Protein AF-A0A448W586-F1 (afdb_monomer_lite)

Radius of gyration: 17.22 Å; chains: 1; bounding box: 39×41×50 Å

pLDDT: mean 78.61, std 14.37, range [35.28, 94.38]

Structure (mmCIF, N/CA/C/O backbone):
data_AF-A0A448W586-F1
#
_entry.id   AF-A0A448W586-F1
#
loop_
_atom_site.group_PDB
_atom_site.id
_atom_site.type_symbol
_atom_site.label_atom_id
_atom_site.label_alt_id
_atom_site.label_comp_id
_atom_site.label_asym_id
_atom_site.label_entity_id
_atom_site.label_seq_id
_atom_site.pdbx_PDB_ins_code
_atom_site.Cartn_x
_atom_site.Cartn_y
_atom_site.Cartn_z
_atom_site.occupancy
_atom_site.B_iso_or_equiv
_atom_site.auth_seq_id
_atom_site.auth_comp_id
_atom_site.auth_asym_id
_atom_site.auth_atom_id
_atom_site.pdbx_PDB_model_num
ATOM 1 N N . MET A 1 1 ? -4.063 4.317 6.734 1.00 67.06 1 MET A N 1
ATOM 2 C CA . MET A 1 1 ? -2.785 3.754 6.244 1.00 67.06 1 MET A CA 1
ATOM 3 C C . MET A 1 1 ? -2.457 4.396 4.911 1.00 67.06 1 MET A C 1
ATOM 5 O O . MET A 1 1 ? -3.354 4.522 4.086 1.00 67.06 1 MET A O 1
ATOM 9 N N . ASN A 1 2 ? -1.197 4.784 4.727 1.00 61.00 2 ASN A N 1
ATOM 10 C CA . ASN A 1 2 ? -0.660 5.312 3.474 1.00 61.00 2 ASN A CA 1
ATOM 11 C C . ASN A 1 2 ? 0.420 4.348 2.976 1.00 61.00 2 ASN A C 1
ATOM 13 O O . ASN A 1 2 ? 1.230 3.876 3.775 1.00 61.00 2 ASN A O 1
ATOM 17 N N . VAL A 1 3 ? 0.439 4.063 1.679 1.00 57.84 3 VAL A N 1
ATOM 18 C CA . VAL A 1 3 ? 1.499 3.289 1.023 1.00 57.84 3 VAL A CA 1
ATOM 19 C C . VAL A 1 3 ? 2.286 4.213 0.103 1.00 57.84 3 VAL A C 1
ATOM 21 O O . VAL A 1 3 ? 1.708 4.912 -0.737 1.00 57.84 3 VAL A O 1
ATOM 24 N N . TYR A 1 4 ? 3.600 4.203 0.286 1.00 62.06 4 TYR A N 1
ATOM 25 C CA . TYR A 1 4 ? 4.563 5.029 -0.425 1.00 62.06 4 TYR A CA 1
ATOM 26 C C . TYR A 1 4 ? 5.484 4.172 -1.299 1.00 62.06 4 TYR A 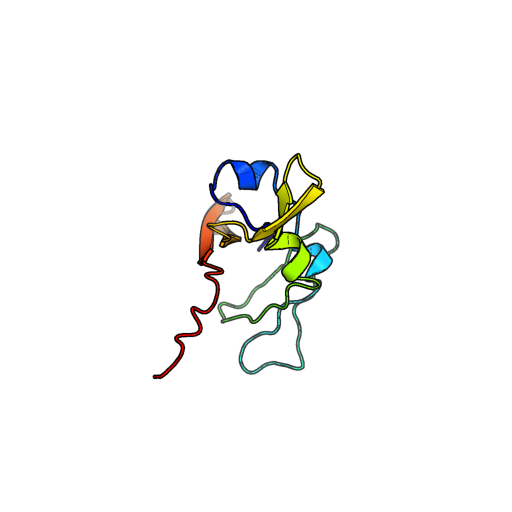C 1
ATOM 28 O O . TYR A 1 4 ? 5.650 2.970 -1.071 1.00 62.06 4 TYR A O 1
ATOM 36 N N . GLU A 1 5 ? 6.052 4.826 -2.311 1.00 57.19 5 GLU A N 1
ATOM 37 C CA . GLU A 1 5 ? 6.867 4.239 -3.374 1.00 57.19 5 GLU A CA 1
ATOM 38 C C . GLU A 1 5 ? 8.142 3.512 -2.907 1.00 57.19 5 GLU A C 1
ATOM 40 O O . GLU A 1 5 ? 8.590 3.594 -1.761 1.00 57.19 5 GLU A O 1
ATOM 45 N N . LEU A 1 6 ? 8.713 2.808 -3.884 1.00 53.94 6 LEU A N 1
ATOM 46 C CA . LEU A 1 6 ? 9.909 1.984 -3.858 1.00 53.94 6 LEU A CA 1
ATOM 47 C C . LEU A 1 6 ? 11.180 2.833 -3.868 1.00 53.94 6 LEU A C 1
ATOM 49 O O . LEU A 1 6 ? 11.603 3.305 -4.919 1.00 53.94 6 LEU A O 1
ATOM 53 N N . SER A 1 7 ? 11.813 3.004 -2.708 1.00 50.59 7 SER A N 1
ATOM 54 C CA . SER A 1 7 ? 13.088 3.723 -2.596 1.00 50.59 7 SER A CA 1
ATOM 55 C C . SER A 1 7 ? 14.152 2.935 -1.833 1.00 50.59 7 SER A C 1
ATOM 57 O O . SER A 1 7 ? 13.846 2.091 -0.984 1.00 50.59 7 SER A O 1
ATOM 59 N N . GLU A 1 8 ? 15.421 3.238 -2.122 1.00 51.47 8 GLU A N 1
ATOM 60 C CA . GLU A 1 8 ? 16.571 2.672 -1.407 1.00 51.47 8 GLU A CA 1
ATOM 61 C C . GLU A 1 8 ? 16.670 3.217 0.027 1.00 51.47 8 GLU A C 1
ATOM 63 O O . GLU A 1 8 ? 17.061 2.484 0.935 1.00 51.47 8 GLU A O 1
ATOM 68 N N . ASN A 1 9 ? 16.238 4.466 0.253 1.00 52.41 9 ASN A N 1
ATOM 69 C CA . ASN A 1 9 ? 16.297 5.150 1.544 1.00 52.41 9 ASN A CA 1
ATOM 70 C C . ASN A 1 9 ? 14.946 5.722 1.993 1.00 52.41 9 ASN A C 1
ATOM 72 O O . ASN A 1 9 ? 14.190 6.305 1.217 1.00 52.41 9 ASN A O 1
ATOM 76 N N . ARG A 1 10 ? 14.687 5.664 3.309 1.00 53.53 10 ARG A N 1
ATOM 77 C CA . ARG A 1 10 ? 13.476 6.220 3.948 1.00 53.53 10 ARG A CA 1
ATOM 78 C C . ARG A 1 10 ? 13.334 7.744 3.780 1.00 53.53 10 ARG A C 1
ATOM 80 O O . ARG A 1 10 ? 12.234 8.268 3.910 1.00 53.53 10 ARG A O 1
ATOM 87 N N . VAL A 1 11 ? 14.428 8.464 3.519 1.00 47.56 11 VAL A N 1
ATOM 88 C CA . VAL A 1 11 ? 14.417 9.924 3.299 1.00 47.56 11 VAL A CA 1
ATOM 89 C C . VAL A 1 11 ? 13.788 10.276 1.947 1.00 47.56 11 VAL A C 1
ATOM 91 O O . VAL A 1 11 ? 12.999 11.217 1.888 1.00 47.56 11 VAL A O 1
ATOM 94 N N . ASP A 1 12 ? 14.017 9.458 0.916 1.00 46.44 12 ASP A N 1
ATOM 95 C CA . ASP A 1 12 ? 13.398 9.619 -0.408 1.00 46.44 12 ASP A CA 1
ATOM 96 C C . ASP A 1 12 ? 11.884 9.376 -0.380 1.00 46.44 12 ASP A C 1
ATOM 98 O O . ASP A 1 12 ? 11.156 9.891 -1.219 1.00 46.44 12 ASP A O 1
ATOM 102 N N . VAL A 1 13 ? 11.375 8.681 0.645 1.00 48.56 13 VAL A N 1
ATOM 103 C CA . VAL A 1 13 ? 9.934 8.446 0.847 1.00 48.56 13 VAL A CA 1
ATOM 104 C C . VAL A 1 13 ? 9.168 9.750 1.107 1.00 48.56 13 VAL A C 1
ATOM 106 O O . VAL A 1 13 ? 7.984 9.843 0.802 1.00 48.56 13 VAL A O 1
ATOM 109 N N . ARG A 1 14 ? 9.832 10.800 1.618 1.00 41.75 14 ARG A N 1
ATOM 110 C CA . ARG A 1 14 ? 9.218 12.139 1.745 1.00 41.75 14 ARG A CA 1
ATOM 111 C C . ARG A 1 14 ? 8.963 12.807 0.387 1.00 41.75 14 ARG A C 1
ATOM 113 O O . ARG A 1 14 ? 8.161 13.732 0.327 1.00 41.75 14 ARG A O 1
ATOM 120 N N . PHE A 1 15 ? 9.627 12.325 -0.662 1.00 35.28 15 PHE A N 1
ATOM 121 C CA . PHE A 1 15 ? 9.472 12.736 -2.058 1.00 35.28 15 PHE A CA 1
ATOM 122 C C . PHE A 1 15 ? 8.824 11.635 -2.919 1.00 35.28 15 PHE A C 1
ATOM 124 O O . PHE A 1 15 ? 8.705 11.802 -4.130 1.00 35.28 15 PHE A O 1
ATOM 131 N N . ALA A 1 16 ? 8.413 10.516 -2.311 1.00 48.75 16 ALA A N 1
ATOM 132 C CA . ALA A 1 16 ? 7.882 9.360 -3.018 1.00 48.75 16 ALA A CA 1
ATOM 133 C C . ALA A 1 16 ? 6.478 9.612 -3.564 1.00 48.75 16 ALA A C 1
ATOM 135 O O . ALA A 1 16 ? 5.630 10.236 -2.919 1.00 48.75 16 ALA A O 1
ATOM 136 N N . LEU A 1 17 ? 6.216 9.035 -4.735 1.00 53.12 17 LEU A N 1
ATOM 137 C CA . LEU A 1 17 ? 4.896 9.008 -5.336 1.00 53.12 17 LEU A CA 1
ATOM 138 C C . LEU A 1 17 ? 3.912 8.297 -4.392 1.00 53.12 17 LEU A C 1
ATOM 140 O O . LEU A 1 17 ? 4.175 7.195 -3.897 1.00 53.12 17 LEU A O 1
ATOM 144 N N . HIS A 1 18 ? 2.754 8.910 -4.141 1.00 66.38 18 HIS A N 1
ATOM 145 C CA . HIS A 1 18 ? 1.673 8.274 -3.389 1.00 66.38 18 HIS A CA 1
ATOM 146 C C . HIS A 1 18 ? 1.138 7.076 -4.192 1.00 66.38 18 HIS A C 1
ATOM 148 O O . HIS A 1 18 ? 0.272 7.207 -5.054 1.00 66.38 18 HIS A O 1
ATOM 154 N N . ALA A 1 19 ? 1.647 5.875 -3.907 1.00 75.31 19 ALA A N 1
ATOM 155 C CA . ALA A 1 19 ? 1.176 4.640 -4.534 1.00 75.31 19 ALA A CA 1
ATOM 156 C C . ALA A 1 19 ? -0.239 4.257 -4.065 1.00 75.31 19 ALA A C 1
ATOM 158 O O . ALA A 1 19 ? -0.884 3.424 -4.688 1.00 75.31 19 ALA A O 1
ATOM 159 N N . THR A 1 20 ? -0.727 4.873 -2.983 1.00 82.44 20 THR A N 1
ATOM 160 C CA . THR A 1 20 ? -2.013 4.560 -2.337 1.00 82.44 20 THR A CA 1
ATOM 161 C C . THR A 1 20 ? -3.195 4.655 -3.307 1.00 82.44 20 THR A C 1
ATOM 163 O O . THR A 1 20 ? -3.968 3.706 -3.419 1.00 82.44 20 THR A O 1
ATOM 166 N N . GLU A 1 21 ? -3.293 5.747 -4.068 1.00 85.00 21 GLU A N 1
ATOM 167 C CA . GLU A 1 21 ? -4.372 5.937 -5.049 1.00 85.00 21 GLU A CA 1
ATOM 168 C C . GLU A 1 21 ? -4.264 4.951 -6.213 1.00 85.00 21 GLU A C 1
ATOM 170 O O . GLU A 1 21 ? -5.268 4.407 -6.663 1.00 85.00 21 GLU A O 1
ATOM 175 N N . LYS A 1 22 ? -3.035 4.666 -6.662 1.00 85.38 22 LYS A N 1
ATOM 176 C CA . LYS A 1 22 ? -2.786 3.690 -7.728 1.00 85.38 22 LYS A CA 1
ATOM 177 C C . LYS A 1 22 ? -3.120 2.264 -7.295 1.00 85.38 22 LYS A C 1
ATOM 179 O O . LYS A 1 22 ? -3.649 1.506 -8.094 1.00 85.38 22 LYS A O 1
ATOM 184 N N . ILE A 1 23 ? -2.817 1.896 -6.050 1.00 88.69 23 ILE A N 1
ATOM 185 C CA . ILE A 1 23 ? -3.194 0.602 -5.464 1.00 88.69 23 ILE A CA 1
ATOM 186 C C . ILE A 1 23 ? -4.720 0.482 -5.415 1.00 88.69 23 ILE A C 1
ATOM 188 O O . ILE A 1 23 ? -5.259 -0.583 -5.706 1.00 88.69 23 ILE A O 1
ATOM 192 N N . GLY A 1 24 ? -5.419 1.567 -5.068 1.00 90.56 24 GLY A N 1
ATOM 193 C CA . GLY A 1 24 ? -6.876 1.693 -5.159 1.00 90.56 24 GLY A CA 1
ATOM 194 C C . GLY A 1 24 ? -7.653 0.924 -4.088 1.00 90.56 24 GLY A C 1
ATOM 195 O O . GLY A 1 24 ? -8.587 1.471 -3.505 1.00 90.56 24 GLY A O 1
ATOM 196 N N . SER A 1 25 ? -7.260 -0.311 -3.770 1.00 93.19 25 SER A N 1
ATOM 197 C CA . SER A 1 25 ? -7.899 -1.140 -2.745 1.00 93.19 25 SER A CA 1
ATOM 198 C C . SER A 1 25 ? -6.938 -2.113 -2.067 1.00 93.19 25 SER A C 1
ATOM 200 O O . SER A 1 25 ? -6.010 -2.626 -2.692 1.00 93.19 25 SER A O 1
ATOM 202 N N . LEU A 1 26 ? -7.223 -2.426 -0.805 1.00 92.19 26 LEU A N 1
ATOM 203 C CA . LEU A 1 26 ? -6.604 -3.511 -0.049 1.00 92.19 26 LEU A CA 1
ATOM 204 C C . LEU A 1 26 ? -7.606 -4.656 0.129 1.00 92.19 26 LEU A C 1
ATOM 206 O O . LEU A 1 26 ? -8.775 -4.407 0.412 1.00 92.19 26 LEU A O 1
ATOM 210 N N . ILE A 1 27 ? -7.153 -5.903 0.023 1.00 93.69 27 ILE A N 1
ATOM 211 C CA . ILE A 1 27 ? -7.995 -7.087 0.226 1.00 93.69 27 ILE A CA 1
ATOM 212 C C . ILE A 1 27 ? -7.743 -7.650 1.631 1.00 93.69 27 ILE A C 1
ATOM 214 O O . ILE A 1 27 ? -6.624 -8.096 1.901 1.00 93.69 27 ILE A O 1
ATOM 218 N N . PRO A 1 28 ? -8.727 -7.620 2.546 1.00 92.88 28 PRO A N 1
ATOM 219 C CA . PRO A 1 28 ? -8.568 -8.202 3.873 1.00 92.88 28 PRO A CA 1
ATOM 220 C C . PRO A 1 28 ? -8.482 -9.730 3.815 1.00 92.88 28 PRO A C 1
ATOM 222 O O . PRO A 1 28 ? -9.191 -10.384 3.050 1.00 92.88 28 PRO A O 1
ATOM 225 N N . TYR A 1 29 ? -7.633 -10.306 4.665 1.00 91.38 29 TYR A N 1
ATOM 226 C CA . TYR A 1 29 ? -7.488 -11.755 4.785 1.00 91.38 29 TYR A CA 1
ATOM 227 C C . TYR A 1 29 ? -8.808 -12.423 5.209 1.00 91.38 29 TYR A C 1
ATOM 229 O O . TYR A 1 29 ? -9.392 -12.042 6.227 1.00 91.38 29 TYR A O 1
ATOM 237 N N . GLY A 1 30 ? -9.262 -13.422 4.440 1.00 90.81 30 GLY A N 1
ATOM 238 C CA . GLY A 1 30 ? -10.500 -14.169 4.692 1.00 90.81 30 GLY A CA 1
ATOM 239 C C . GLY A 1 30 ? -11.786 -13.396 4.381 1.00 90.81 30 GLY A C 1
ATOM 240 O O . GLY A 1 30 ? -12.863 -13.802 4.819 1.00 90.81 30 GLY A O 1
ATOM 241 N N . LYS A 1 31 ? -11.673 -12.255 3.691 1.00 90.62 31 LYS A N 1
ATOM 242 C CA . LYS A 1 31 ? -12.777 -11.359 3.323 1.00 90.62 31 LYS A CA 1
ATOM 243 C C . LYS A 1 31 ? -12.564 -10.774 1.926 1.00 90.62 31 LYS A C 1
ATOM 245 O O . LYS A 1 31 ? -12.630 -9.567 1.707 1.00 90.62 31 LYS A O 1
ATOM 250 N N . GLU A 1 32 ? -12.307 -11.640 0.958 1.00 90.69 32 GLU A N 1
ATOM 251 C CA . GLU A 1 32 ? -11.923 -11.259 -0.404 1.00 90.69 32 GLU A CA 1
ATOM 252 C C . GLU A 1 32 ? -13.008 -10.438 -1.126 1.00 90.69 32 GLU A C 1
ATOM 254 O O . GLU A 1 32 ? -12.697 -9.638 -2.006 1.00 90.69 32 GLU A O 1
ATOM 259 N N . ASN A 1 33 ? -14.270 -10.584 -0.708 1.00 92.12 33 ASN A N 1
ATOM 260 C CA . ASN A 1 33 ? -15.423 -9.862 -1.252 1.00 92.12 33 ASN A CA 1
ATOM 261 C C . ASN A 1 33 ? -15.699 -8.508 -0.565 1.00 92.12 33 ASN A C 1
ATOM 263 O O . ASN A 1 33 ? -16.634 -7.813 -0.956 1.00 92.12 33 ASN A O 1
ATOM 267 N N . GLU A 1 34 ? -14.910 -8.120 0.444 1.00 92.88 34 GLU A N 1
ATOM 268 C CA . GLU A 1 34 ? -15.044 -6.850 1.178 1.00 92.88 34 GLU A CA 1
ATOM 269 C C . GLU A 1 34 ? -13.754 -6.006 1.072 1.00 92.88 34 GLU A C 1
ATOM 271 O O . GLU A 1 34 ? -13.087 -5.748 2.079 1.00 92.88 34 GLU A O 1
ATOM 276 N N . PRO A 1 35 ? -13.348 -5.583 -0.140 1.00 92.94 35 PRO A N 1
ATOM 277 C CA . PRO A 1 35 ? -12.153 -4.768 -0.328 1.00 92.94 35 PRO A CA 1
ATOM 278 C C . PRO A 1 35 ? -12.251 -3.426 0.406 1.00 92.94 35 PRO A C 1
ATOM 280 O O . PRO A 1 35 ? -13.277 -2.742 0.390 1.00 92.94 35 PRO A O 1
ATOM 283 N N . LEU A 1 36 ? -11.136 -3.009 1.003 1.00 92.75 36 LEU A N 1
ATOM 284 C CA . LEU A 1 36 ? -10.986 -1.687 1.590 1.00 92.75 36 LEU A CA 1
ATOM 285 C C . LEU A 1 36 ? -10.473 -0.710 0.531 1.00 92.75 36 LEU A C 1
ATOM 287 O O . LEU A 1 36 ? -9.291 -0.722 0.185 1.00 92.75 36 LEU A O 1
ATOM 291 N N . TYR A 1 37 ? -11.355 0.147 0.030 1.00 93.31 37 TYR A N 1
ATOM 292 C CA . TYR A 1 37 ? -11.018 1.135 -0.992 1.00 93.31 37 TYR A CA 1
ATOM 293 C C . TYR A 1 37 ? -10.280 2.355 -0.431 1.00 93.31 37 TYR A C 1
ATOM 295 O O . TYR A 1 37 ? -10.476 2.769 0.715 1.00 93.31 37 TYR A O 1
ATOM 303 N N . CYS A 1 38 ? -9.433 2.947 -1.271 1.00 90.75 38 CYS A N 1
ATOM 304 C CA . CYS A 1 38 ? -8.796 4.224 -0.994 1.00 90.75 38 CYS A CA 1
ATOM 305 C C . CYS A 1 38 ? -9.874 5.306 -0.907 1.00 90.75 38 CYS A C 1
ATOM 307 O O . CYS A 1 38 ? -10.725 5.437 -1.785 1.00 90.75 38 CYS A O 1
ATOM 309 N N . SER A 1 39 ? -9.840 6.074 0.173 1.00 89.94 39 SER A N 1
ATOM 310 C CA . SER A 1 39 ? -10.742 7.199 0.386 1.00 89.94 39 SER A CA 1
ATOM 311 C C . SER A 1 39 ? -10.270 8.434 -0.378 1.00 89.94 39 SER A C 1
ATOM 313 O O . SER A 1 39 ? -9.126 8.505 -0.828 1.00 89.94 39 SER A O 1
ATOM 315 N N . ALA A 1 40 ? -11.154 9.426 -0.506 1.00 87.81 40 ALA A N 1
ATOM 316 C CA . ALA A 1 40 ? -10.890 10.662 -1.248 1.00 87.81 40 ALA A CA 1
ATOM 317 C C . ALA A 1 40 ? -9.728 11.501 -0.681 1.00 87.81 40 ALA A C 1
ATOM 319 O O . ALA A 1 40 ? -9.200 12.359 -1.377 1.00 87.81 40 ALA A O 1
ATOM 320 N N . ASP A 1 41 ? -9.316 11.260 0.568 1.00 86.44 41 ASP A N 1
ATOM 321 C CA . ASP A 1 41 ? -8.144 11.890 1.186 1.00 86.44 41 ASP A CA 1
ATOM 322 C C . ASP A 1 41 ? -6.822 11.161 0.875 1.00 86.44 41 ASP A C 1
ATOM 324 O O . ASP A 1 41 ? -5.794 11.465 1.485 1.00 86.44 41 ASP A O 1
ATOM 328 N N . GLY A 1 42 ? -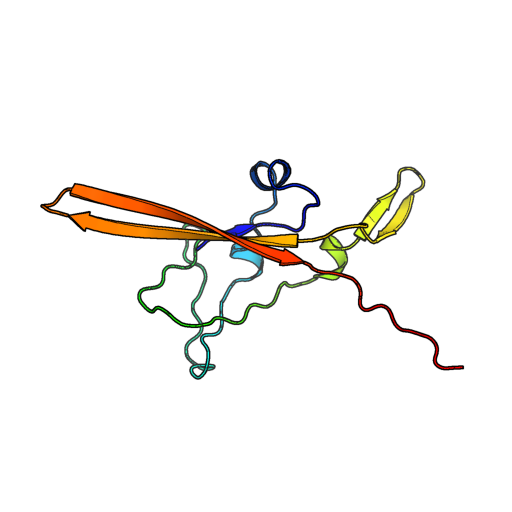6.845 10.193 -0.049 1.00 84.75 42 GLY A N 1
ATOM 329 C CA . GLY A 1 42 ? -5.669 9.448 -0.492 1.00 84.75 42 GLY A CA 1
ATOM 330 C C . GLY A 1 42 ? -5.174 8.427 0.534 1.00 84.75 42 GLY A C 1
ATOM 331 O O . GLY A 1 42 ? -3.976 8.134 0.568 1.00 84.75 42 GLY A O 1
ATOM 332 N N . LYS A 1 43 ? -6.065 7.923 1.404 1.00 87.69 43 LYS A N 1
ATOM 333 C CA . LYS A 1 43 ? -5.737 6.990 2.496 1.00 87.69 43 LYS A CA 1
ATOM 334 C C . LYS A 1 43 ? -6.689 5.803 2.554 1.00 87.69 43 LYS A C 1
ATOM 336 O O . LYS A 1 43 ? -7.859 5.893 2.195 1.00 87.69 43 LYS A O 1
ATOM 341 N N . PHE A 1 44 ? -6.208 4.701 3.121 1.00 89.62 44 PHE A N 1
ATOM 342 C CA . PHE A 1 44 ? -7.068 3.602 3.561 1.00 89.62 44 PHE A CA 1
ATOM 343 C C . PHE A 1 44 ? -7.483 3.817 5.021 1.00 89.62 44 PHE A C 1
ATOM 345 O O . PHE A 1 44 ? -6.619 3.815 5.910 1.00 89.62 44 PHE A O 1
ATOM 352 N N . HIS A 1 45 ? -8.781 3.988 5.280 1.00 90.19 45 HIS A N 1
ATOM 353 C CA . HIS A 1 45 ? -9.334 4.102 6.637 1.00 90.19 45 HIS A CA 1
ATOM 354 C C . HIS A 1 45 ? -9.848 2.755 7.107 1.00 90.19 45 HIS A C 1
ATOM 356 O O . HIS A 1 45 ? -10.733 2.174 6.494 1.00 90.19 45 HIS A O 1
ATOM 362 N N . ASN A 1 46 ? -9.293 2.254 8.201 1.00 83.19 46 ASN A N 1
ATOM 363 C CA . ASN A 1 46 ? -9.609 0.926 8.693 1.00 83.19 46 ASN A CA 1
ATOM 364 C C . ASN A 1 46 ? -9.945 0.965 10.184 1.00 83.19 46 ASN A C 1
ATOM 366 O O . ASN A 1 46 ? -9.318 1.702 10.942 1.00 83.19 46 ASN A O 1
ATOM 370 N N . VAL A 1 47 ? -10.906 0.137 10.584 1.00 79.12 47 VAL A N 1
ATOM 371 C CA . VAL A 1 47 ? -11.331 -0.066 11.977 1.00 79.12 47 VAL A CA 1
ATOM 372 C C . VAL A 1 47 ? -10.988 -1.466 12.504 1.00 79.12 47 VAL A C 1
ATOM 374 O O . VAL A 1 47 ? -11.176 -1.739 13.685 1.00 79.12 47 VAL A O 1
ATOM 377 N N . GLN A 1 48 ? -10.484 -2.361 11.650 1.00 78.88 48 GLN A N 1
ATOM 378 C CA . GLN A 1 48 ? -10.141 -3.746 11.982 1.00 78.88 48 GLN A CA 1
ATOM 379 C C . GLN A 1 48 ? -8.622 -3.936 12.038 1.00 78.88 48 GLN A C 1
ATOM 381 O O . GLN A 1 48 ? -7.884 -3.417 11.207 1.00 78.88 48 GLN A O 1
ATOM 386 N N . ASN A 1 49 ? -8.140 -4.73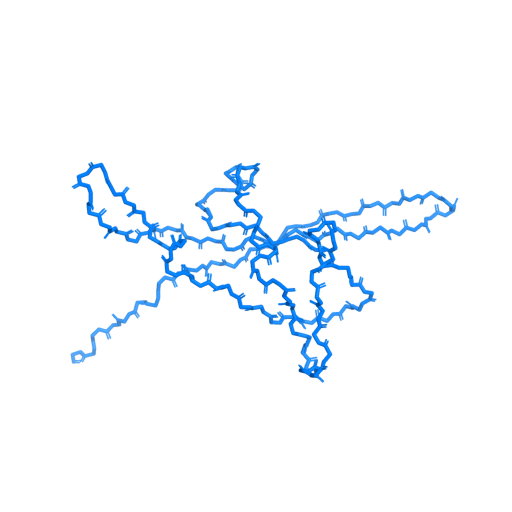2 12.992 1.00 82.12 49 ASN A N 1
ATOM 387 C CA . ASN A 1 49 ? -6.748 -5.173 13.019 1.00 82.12 49 ASN A CA 1
ATOM 388 C C . ASN A 1 49 ? -6.642 -6.535 12.319 1.00 82.12 49 ASN A C 1
ATOM 390 O O . ASN A 1 49 ? -6.893 -7.567 12.935 1.00 82.12 49 ASN A O 1
ATOM 394 N N . THR A 1 50 ? -6.345 -6.533 11.020 1.00 86.81 50 THR A N 1
ATOM 395 C CA . THR A 1 50 ? -6.185 -7.755 10.216 1.00 86.81 50 THR A CA 1
ATOM 396 C C . THR A 1 50 ? -5.052 -7.600 9.203 1.00 86.81 50 THR A C 1
ATOM 398 O O . THR A 1 50 ? -4.519 -6.505 9.003 1.00 86.81 50 THR A O 1
ATOM 401 N N . ALA A 1 51 ? -4.673 -8.709 8.576 1.00 88.56 51 ALA A N 1
ATOM 402 C CA . ALA A 1 51 ? -3.747 -8.720 7.459 1.00 88.56 51 ALA A CA 1
ATOM 403 C C . ALA A 1 51 ? -4.455 -8.286 6.169 1.00 88.56 51 ALA A C 1
ATOM 405 O O . ALA A 1 51 ? -5.614 -8.630 5.929 1.00 88.56 51 ALA A O 1
ATOM 406 N N . TYR A 1 52 ? -3.725 -7.558 5.327 1.00 89.00 52 TYR A N 1
ATOM 407 C CA . TYR A 1 52 ? -4.207 -7.069 4.043 1.00 89.00 52 TYR A CA 1
ATOM 408 C C . TYR A 1 52 ? -3.249 -7.473 2.931 1.00 89.00 52 TYR A C 1
ATOM 410 O O . TYR A 1 52 ? -2.034 -7.329 3.064 1.00 89.00 52 TYR A O 1
ATOM 418 N N . SER A 1 53 ? -3.816 -7.930 1.822 1.00 89.94 53 SER A N 1
ATOM 419 C CA . SER A 1 53 ?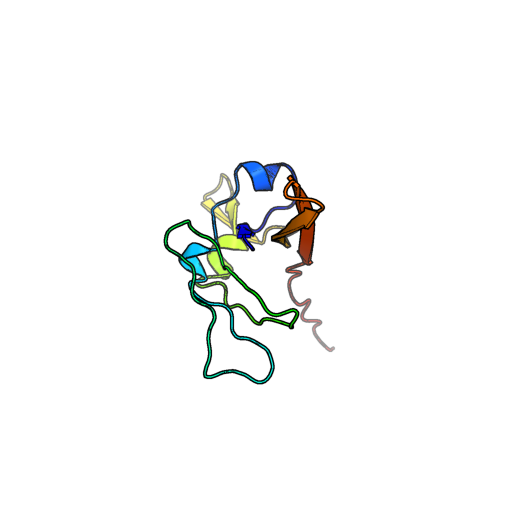 -3.123 -8.046 0.546 1.00 89.94 53 SER A CA 1
ATOM 420 C C . SER A 1 53 ? -3.301 -6.758 -0.256 1.00 89.94 53 SER A C 1
ATOM 422 O O . SER A 1 53 ? -4.338 -6.096 -0.176 1.00 89.94 53 SER A O 1
ATOM 424 N N . LEU A 1 54 ? -2.289 -6.399 -1.038 1.00 88.81 54 LEU A N 1
ATOM 425 C CA . LEU A 1 54 ? -2.323 -5.268 -1.956 1.00 88.81 54 LEU A CA 1
ATOM 426 C C . LEU A 1 54 ? -1.704 -5.670 -3.288 1.00 88.81 54 LEU A C 1
ATOM 428 O O . LEU A 1 54 ? -0.814 -6.517 -3.335 1.00 88.81 54 LEU A O 1
ATOM 432 N N . THR A 1 55 ? -2.151 -5.028 -4.364 1.00 87.56 55 THR A N 1
ATOM 433 C CA . THR A 1 55 ? -1.544 -5.156 -5.692 1.00 87.56 55 THR A CA 1
ATOM 434 C C . THR A 1 55 ? -0.998 -3.801 -6.108 1.00 87.56 55 THR A C 1
ATOM 436 O O . THR A 1 55 ? -1.717 -2.806 -6.074 1.00 87.56 55 THR A O 1
ATOM 439 N N . VAL A 1 56 ? 0.273 -3.755 -6.507 1.00 84.06 56 VAL A N 1
ATOM 440 C CA . VAL A 1 56 ? 0.883 -2.545 -7.068 1.00 84.06 56 VAL A CA 1
ATOM 441 C C . VAL A 1 56 ? 0.808 -2.638 -8.595 1.00 84.06 56 VAL A C 1
ATOM 443 O O . VAL A 1 56 ? 1.524 -3.454 -9.183 1.00 84.06 56 VAL A O 1
ATOM 446 N N . PRO A 1 57 ? -0.054 -1.851 -9.263 1.00 83.19 57 PRO A N 1
ATOM 447 C CA . PRO A 1 57 ? -0.176 -1.916 -10.713 1.00 83.19 57 PRO A CA 1
ATOM 448 C C . PRO A 1 57 ? 1.100 -1.408 -11.385 1.00 83.19 57 PRO A C 1
ATOM 450 O O . PRO A 1 57 ? 1.661 -0.387 -10.986 1.00 83.19 57 PRO A O 1
ATOM 453 N N . GLY A 1 58 ? 1.547 -2.120 -12.423 1.00 81.31 58 GLY A N 1
ATOM 454 C CA . GLY A 1 58 ? 2.746 -1.749 -13.176 1.00 81.31 58 GLY A CA 1
ATOM 455 C C . GLY A 1 58 ? 4.031 -1.821 -12.350 1.00 81.31 58 GLY A C 1
ATOM 456 O O . GLY A 1 58 ? 4.903 -0.985 -12.532 1.00 81.31 58 GLY A O 1
ATOM 457 N N . ILE A 1 59 ? 4.158 -2.796 -11.439 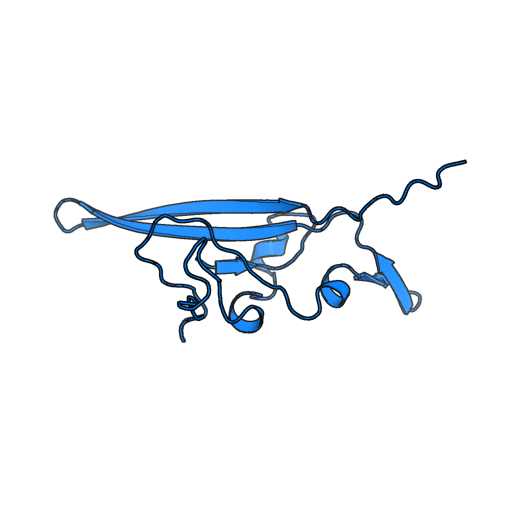1.00 79.06 59 ILE A N 1
ATOM 458 C CA . ILE A 1 59 ? 5.292 -2.904 -10.504 1.00 79.06 59 ILE A CA 1
ATOM 459 C C . ILE A 1 59 ? 6.675 -2.750 -11.171 1.00 79.06 59 ILE A C 1
ATOM 461 O O . ILE A 1 59 ? 7.558 -2.105 -10.610 1.00 79.06 59 ILE A O 1
ATOM 465 N N . GLU A 1 60 ? 6.836 -3.243 -12.402 1.00 80.31 60 GLU A N 1
ATOM 466 C CA . GLU A 1 60 ? 8.057 -3.117 -13.210 1.00 80.31 60 GLU A CA 1
ATOM 467 C C . GLU A 1 60 ? 8.537 -1.670 -13.389 1.00 80.31 60 GLU A C 1
ATOM 469 O O . GLU A 1 60 ? 9.739 -1.417 -13.331 1.00 80.31 60 GLU A O 1
ATOM 474 N N . THR A 1 61 ? 7.630 -0.697 -13.546 1.00 78.69 61 THR A N 1
ATOM 475 C CA . THR A 1 61 ? 8.018 0.711 -13.758 1.00 78.69 61 THR A CA 1
ATOM 476 C C . THR A 1 61 ? 8.730 1.302 -12.551 1.00 78.69 61 THR A C 1
ATOM 478 O O . THR A 1 61 ? 9.512 2.234 -12.688 1.00 78.69 61 THR A O 1
ATOM 481 N N . TYR A 1 62 ? 8.451 0.766 -11.366 1.00 75.81 62 TYR A N 1
ATOM 482 C CA . TYR A 1 62 ? 9.058 1.217 -10.123 1.00 75.81 62 TYR A CA 1
ATOM 483 C C . TYR A 1 62 ? 10.346 0.466 -9.797 1.00 75.81 62 TYR A C 1
ATOM 485 O O . TYR A 1 62 ? 11.206 0.993 -9.098 1.00 75.81 62 TYR A O 1
ATOM 493 N N . LEU A 1 63 ? 10.480 -0.769 -10.286 1.00 78.69 63 LEU A N 1
ATOM 494 C CA . LEU A 1 63 ? 11.674 -1.585 -10.084 1.00 78.69 63 LEU A CA 1
ATOM 495 C C . LEU A 1 63 ? 12.822 -1.178 -11.007 1.00 78.69 63 LEU A C 1
ATOM 497 O O . LEU A 1 63 ? 13.976 -1.452 -10.687 1.00 78.69 63 LEU A O 1
ATOM 501 N N . ARG A 1 64 ? 12.520 -0.519 -12.127 1.00 80.56 64 ARG A N 1
ATOM 502 C CA . ARG A 1 64 ? 13.511 -0.084 -13.112 1.00 80.56 64 ARG A CA 1
ATOM 503 C C . ARG A 1 64 ? 13.930 1.369 -12.903 1.00 80.56 64 ARG A C 1
ATOM 505 O O . ARG A 1 64 ? 13.186 2.191 -12.359 1.00 80.56 64 ARG A O 1
ATOM 512 N N . LYS A 1 65 ? 15.139 1.685 -13.350 1.00 79.81 65 LYS A N 1
ATOM 513 C CA . LYS A 1 65 ? 15.642 3.043 -13.552 1.00 79.81 65 LYS A CA 1
ATOM 514 C C . LYS A 1 65 ? 16.171 3.165 -14.977 1.00 79.81 65 LYS A C 1
ATOM 516 O O . LYS A 1 65 ? 16.683 2.197 -15.530 1.00 79.81 65 LYS A O 1
ATOM 521 N N . THR A 1 66 ? 16.008 4.345 -15.562 1.00 82.06 66 THR A N 1
ATOM 522 C CA . THR A 1 66 ? 16.663 4.688 -16.824 1.00 82.06 66 THR A CA 1
ATOM 523 C C . THR A 1 66 ? 17.998 5.335 -16.480 1.00 82.06 66 THR A C 1
ATOM 525 O O . THR A 1 66 ? 18.019 6.318 -15.738 1.00 82.06 66 THR A O 1
ATOM 528 N N . GLU A 1 67 ? 19.091 4.762 -16.965 1.00 82.62 67 GLU A N 1
ATOM 529 C CA . GLU A 1 67 ? 20.430 5.331 -16.825 1.00 82.62 67 GLU A CA 1
ATOM 530 C C . GLU A 1 67 ? 20.615 6.531 -17.769 1.00 82.62 67 GLU A C 1
ATOM 532 O O . GLU A 1 67 ? 19.815 6.768 -18.678 1.00 82.62 67 GLU A O 1
ATOM 537 N N . GLU A 1 68 ? 21.690 7.297 -17.575 1.00 82.75 68 GLU A N 1
ATOM 538 C CA . GLU A 1 68 ? 22.004 8.474 -18.402 1.00 82.75 68 GLU A CA 1
ATOM 539 C C . GLU A 1 68 ? 22.183 8.138 -19.894 1.00 82.75 68 GLU A C 1
ATOM 541 O O . GLU A 1 68 ? 21.910 8.974 -20.753 1.00 82.75 68 GLU A O 1
ATOM 546 N N . ASP A 1 69 ? 22.592 6.907 -20.210 1.00 86.62 69 ASP A N 1
ATOM 547 C CA . ASP A 1 69 ? 22.760 6.402 -21.578 1.00 86.62 69 ASP A CA 1
ATOM 548 C C . ASP A 1 69 ? 21.448 5.905 -22.223 1.00 86.62 69 ASP A C 1
ATOM 550 O O . ASP A 1 69 ? 21.447 5.428 -23.360 1.00 86.62 69 ASP A O 1
ATOM 554 N N . GLY A 1 70 ? 20.319 6.030 -21.516 1.00 83.62 70 GLY A N 1
ATOM 555 C CA . GLY A 1 70 ? 18.998 5.605 -21.973 1.00 83.62 70 GLY A CA 1
ATOM 556 C C . GLY A 1 70 ? 18.709 4.114 -21.792 1.00 83.62 70 GLY A C 1
ATOM 557 O O . GLY A 1 70 ? 17.604 3.672 -22.120 1.00 83.62 70 GLY A O 1
ATOM 558 N N . THR A 1 71 ? 19.650 3.330 -21.259 1.00 85.81 71 THR A N 1
ATOM 559 C CA . THR A 1 71 ? 19.401 1.927 -20.911 1.00 85.81 71 THR A CA 1
ATOM 560 C C . THR A 1 71 ? 18.498 1.819 -19.684 1.00 85.81 71 THR A C 1
ATOM 562 O O . THR A 1 71 ? 18.414 2.732 -18.861 1.00 85.81 71 THR A O 1
ATOM 565 N N . GLN A 1 72 ? 17.767 0.707 -19.573 1.00 82.88 72 GLN A N 1
ATOM 566 C CA . GLN A 1 72 ? 16.970 0.409 -18.385 1.00 82.88 72 GLN A CA 1
ATOM 567 C C . GLN A 1 72 ? 17.608 -0.720 -17.593 1.00 82.88 72 GLN A C 1
ATOM 569 O O . GLN A 1 72 ? 17.761 -1.824 -18.114 1.00 82.88 72 GLN A O 1
ATOM 574 N N . ASP A 1 73 ? 17.898 -0.447 -16.327 1.00 82.75 73 ASP A N 1
ATOM 575 C CA . ASP A 1 73 ? 18.412 -1.430 -15.380 1.00 82.75 73 ASP A CA 1
ATOM 576 C C . ASP A 1 73 ? 17.510 -1.505 -14.141 1.00 82.75 73 ASP A C 1
ATOM 578 O O . ASP A 1 73 ? 16.717 -0.601 -13.848 1.00 82.75 73 ASP A O 1
ATOM 582 N N . TYR A 1 74 ? 17.600 -2.609 -13.408 1.00 80.44 74 TYR A N 1
ATOM 583 C CA . TYR A 1 74 ? 16.891 -2.765 -12.150 1.00 80.44 74 TYR A CA 1
ATOM 584 C C . TYR A 1 74 ? 17.578 -1.972 -11.040 1.00 80.44 74 TYR A C 1
ATOM 586 O O . TYR A 1 74 ? 18.801 -1.912 -10.906 1.00 80.44 74 TYR A O 1
ATOM 594 N N . ARG A 1 75 ? 16.761 -1.371 -10.178 1.00 77.38 75 ARG A N 1
ATOM 595 C CA . ARG A 1 75 ? 17.231 -0.767 -8.934 1.00 77.38 75 ARG A CA 1
ATOM 596 C C . ARG A 1 75 ? 17.812 -1.860 -8.036 1.00 77.38 75 ARG A C 1
ATOM 598 O O . ARG A 1 75 ? 17.219 -2.926 -7.877 1.00 77.38 75 ARG A O 1
ATOM 605 N N . LYS A 1 76 ? 18.958 -1.576 -7.412 1.00 75.50 76 LYS A N 1
ATOM 606 C CA . LYS A 1 76 ? 19.675 -2.538 -6.556 1.00 75.50 76 LYS A CA 1
ATOM 607 C C . LYS A 1 76 ? 18.910 -2.842 -5.271 1.00 75.50 76 LYS A C 1
ATOM 609 O O . LYS A 1 76 ? 19.023 -3.939 -4.729 1.00 75.50 76 LYS A O 1
ATOM 614 N N . SER A 1 77 ? 18.138 -1.875 -4.781 1.00 74.38 77 SER A N 1
ATOM 615 C CA . SER A 1 77 ? 17.251 -2.045 -3.638 1.00 74.38 77 SER A CA 1
ATOM 616 C C . SER A 1 77 ? 15.924 -1.322 -3.879 1.00 74.38 77 SER A C 1
ATOM 618 O O . SER A 1 77 ? 15.877 -0.159 -4.268 1.00 74.38 77 SER A O 1
ATOM 620 N N . CYS A 1 78 ? 14.820 -2.023 -3.641 1.00 74.88 78 CYS A N 1
ATOM 621 C CA . CYS A 1 78 ? 13.465 -1.495 -3.761 1.00 74.88 78 CYS A CA 1
ATOM 622 C C . CYS A 1 78 ? 12.677 -1.908 -2.525 1.00 74.88 78 CYS A C 1
ATOM 624 O O . CYS A 1 78 ? 12.668 -3.087 -2.175 1.00 74.88 78 CYS A O 1
ATOM 626 N N . LYS A 1 79 ? 12.004 -0.963 -1.864 1.00 79.44 79 LYS A N 1
ATOM 627 C CA . LYS A 1 79 ? 11.215 -1.242 -0.656 1.00 79.44 79 LYS A CA 1
ATOM 628 C C . LYS A 1 79 ? 9.855 -0.583 -0.715 1.00 79.44 79 LYS A C 1
ATOM 630 O O . LYS A 1 79 ? 9.796 0.632 -0.847 1.00 79.44 79 LYS A O 1
ATOM 635 N N . VAL A 1 80 ? 8.768 -1.344 -0.583 1.00 80.12 80 VAL A N 1
ATOM 636 C CA . VAL A 1 80 ? 7.440 -0.734 -0.403 1.00 80.12 80 VAL A CA 1
ATOM 637 C C . VAL A 1 80 ? 7.353 -0.288 1.042 1.00 80.12 80 VAL A C 1
ATOM 639 O O . VAL A 1 80 ? 7.545 -1.115 1.933 1.00 80.12 80 VAL A O 1
ATOM 642 N N . TRP A 1 81 ? 7.036 0.980 1.282 1.00 84.25 81 TRP A N 1
ATOM 643 C CA . TRP A 1 81 ? 6.838 1.499 2.631 1.00 84.25 81 TRP A CA 1
ATOM 644 C C . TRP A 1 81 ? 5.357 1.709 2.913 1.00 84.25 81 TRP A C 1
ATOM 646 O O . TRP A 1 81 ? 4.631 2.308 2.124 1.00 84.25 81 TRP A O 1
ATOM 656 N N . ALA A 1 82 ? 4.914 1.269 4.081 1.00 84.06 82 ALA A N 1
ATOM 657 C CA . ALA A 1 82 ? 3.586 1.535 4.602 1.00 84.06 82 ALA A CA 1
ATOM 658 C C . ALA A 1 82 ? 3.696 2.364 5.881 1.00 84.06 82 ALA A C 1
ATOM 660 O O . ALA A 1 82 ? 4.376 1.973 6.829 1.00 84.06 82 ALA A O 1
ATOM 661 N N . GLN A 1 83 ? 2.997 3.493 5.926 1.00 87.38 83 GLN A N 1
ATOM 662 C CA . GLN A 1 83 ? 2.788 4.262 7.144 1.00 87.38 83 GLN A CA 1
ATOM 663 C C . GLN A 1 83 ? 1.408 3.946 7.708 1.00 87.38 83 GLN A C 1
ATOM 665 O O . GLN A 1 83 ? 0.380 4.088 7.035 1.00 87.38 83 GLN A O 1
ATOM 670 N N . VAL A 1 84 ? 1.378 3.564 8.976 1.00 86.69 84 VAL A N 1
ATOM 671 C CA . VAL A 1 84 ? 0.143 3.297 9.703 1.00 86.69 84 VAL A CA 1
ATOM 672 C C . VAL A 1 84 ? 0.052 4.285 10.852 1.00 86.69 84 VAL A C 1
ATOM 674 O O . VAL A 1 84 ? 0.902 4.300 11.740 1.00 86.69 84 VAL A O 1
ATOM 677 N N . SER A 1 85 ? -0.983 5.116 10.818 1.00 88.56 85 SER A N 1
ATOM 678 C CA . SER A 1 85 ? -1.324 6.033 11.900 1.00 88.56 85 SER A CA 1
ATOM 679 C C . SER A 1 85 ? -2.603 5.554 12.569 1.00 88.56 85 SER A C 1
ATOM 681 O O . SER A 1 85 ? -3.560 5.202 11.880 1.00 88.56 85 SER A O 1
ATOM 683 N N . SER A 1 86 ? -2.609 5.555 13.898 1.00 86.75 86 SER A N 1
ATOM 684 C CA . SER A 1 86 ? -3.774 5.242 14.719 1.00 86.75 86 SER A CA 1
ATOM 685 C C . SER A 1 86 ? -3.976 6.350 15.738 1.00 86.75 86 SER A C 1
ATOM 687 O O . SER A 1 86 ? -3.026 6.743 16.419 1.00 86.75 86 SER A O 1
ATOM 689 N N . THR A 1 87 ? -5.209 6.830 15.854 1.00 89.44 87 THR A N 1
ATOM 690 C CA . THR A 1 87 ? -5.596 7.867 16.810 1.00 89.44 87 THR A CA 1
ATOM 691 C C . THR A 1 87 ? -6.569 7.270 17.811 1.00 89.44 87 THR A C 1
ATOM 693 O O . THR A 1 87 ? -7.602 6.730 17.424 1.00 89.44 87 THR A O 1
ATOM 696 N N . VAL A 1 88 ? -6.249 7.380 19.096 1.00 88.31 88 VAL A N 1
ATOM 697 C CA . VAL A 1 88 ? -7.145 7.025 20.203 1.00 88.31 88 VAL A CA 1
ATOM 698 C C . VAL A 1 88 ? -7.446 8.273 21.019 1.00 88.31 88 VAL A C 1
ATOM 700 O O . VAL A 1 88 ? -6.605 9.159 21.110 1.00 88.31 88 VAL A O 1
ATOM 703 N N . TYR A 1 89 ? -8.627 8.363 21.623 1.00 90.38 89 TYR A N 1
ATOM 704 C CA . TYR A 1 89 ? -8.982 9.490 22.487 1.00 90.38 89 TYR A CA 1
ATOM 705 C C . TYR A 1 89 ? -8.864 9.066 23.950 1.00 90.38 89 TYR A C 1
ATOM 707 O O . TYR A 1 89 ? -9.585 8.176 24.397 1.00 90.38 89 TYR A O 1
ATOM 715 N N . LEU A 1 90 ? -7.959 9.697 24.697 1.00 90.94 90 LEU A N 1
ATOM 716 C CA . LEU A 1 90 ? -7.799 9.496 26.136 1.00 90.94 90 LEU A CA 1
ATOM 717 C C . LEU A 1 90 ? -8.273 10.759 26.848 1.00 90.94 90 LEU A C 1
ATOM 719 O O . LEU A 1 90 ? -7.712 11.828 26.637 1.00 90.94 90 LEU A O 1
ATOM 723 N N . TYR A 1 91 ? -9.320 10.641 27.667 1.00 94.38 91 TYR A N 1
ATOM 724 C CA . TYR A 1 91 ? -9.929 11.776 28.380 1.00 94.38 91 TYR A CA 1
ATOM 725 C C . TYR A 1 91 ? -10.376 12.924 27.457 1.00 94.38 91 TYR A C 1
ATOM 727 O O . TYR A 1 91 ? -10.260 14.095 27.799 1.00 94.38 91 TYR A O 1
ATOM 735 N N . GLY A 1 92 ? -10.867 12.590 26.260 1.00 91.69 92 GLY A N 1
ATOM 736 C CA . GLY A 1 92 ? -11.257 13.581 25.251 1.00 91.69 92 GLY A CA 1
ATOM 737 C C . GLY A 1 92 ? -10.086 14.178 24.465 1.00 91.69 92 GLY A C 1
ATOM 738 O O . GLY A 1 92 ? -10.320 14.861 23.472 1.00 91.69 92 GLY A O 1
ATOM 739 N N . GLU A 1 93 ? -8.837 13.873 24.82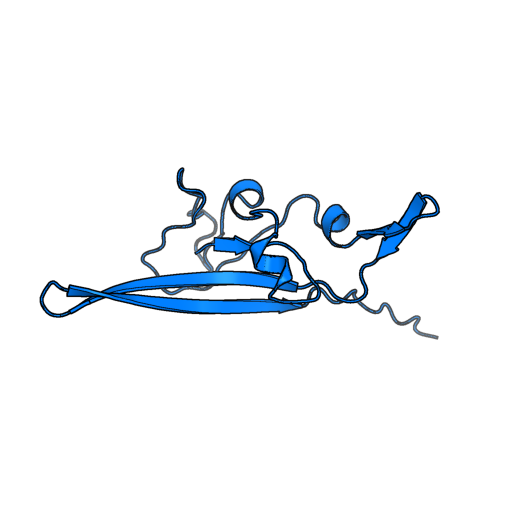7 1.00 93.56 93 GLU A N 1
ATOM 740 C CA . GLU A 1 93 ? -7.663 14.301 24.070 1.00 93.56 93 GLU A CA 1
ATOM 741 C C . GLU A 1 93 ? -7.242 13.249 23.034 1.00 93.56 93 GLU A C 1
ATOM 743 O O . GLU A 1 93 ? -7.036 12.082 23.391 1.00 93.56 93 GLU A O 1
ATOM 748 N N . PRO A 1 94 ? -7.036 13.629 21.760 1.00 94.31 94 PRO A N 1
ATOM 749 C CA . PRO A 1 94 ? -6.513 12.714 20.757 1.00 94.31 94 PRO A CA 1
ATOM 750 C C . PRO A 1 94 ? -5.035 12.405 21.027 1.00 94.31 94 PRO A C 1
ATOM 752 O O . PRO A 1 94 ? -4.199 13.298 21.174 1.00 94.31 94 PRO A O 1
ATOM 755 N N . LYS A 1 95 ? -4.696 11.119 21.043 1.00 92.75 95 LYS A N 1
ATOM 756 C CA . LYS A 1 95 ? -3.330 10.597 21.054 1.00 92.75 95 LYS A CA 1
ATOM 757 C C . LYS A 1 95 ? -3.115 9.798 19.776 1.00 92.75 95 LYS A C 1
ATOM 759 O O . LYS A 1 95 ? -3.736 8.757 19.566 1.00 92.75 95 LYS A O 1
ATOM 764 N N . THR A 1 96 ? -2.220 10.291 18.929 1.00 92.00 96 THR A N 1
ATOM 765 C CA . THR A 1 96 ? -1.889 9.663 17.649 1.00 92.00 96 THR A CA 1
ATOM 766 C C . THR A 1 96 ? -0.543 8.963 17.743 1.00 92.00 96 THR A C 1
ATOM 768 O O . THR A 1 96 ? 0.456 9.579 18.107 1.00 92.00 96 THR A O 1
ATOM 771 N N . SER A 1 97 ? -0.503 7.691 17.360 1.00 90.31 97 SER A N 1
ATOM 772 C CA . SER A 1 97 ? 0.733 6.946 17.131 1.00 90.31 97 SER A CA 1
ATOM 773 C C . SER A 1 97 ? 0.903 6.694 15.638 1.00 90.31 97 SER A C 1
ATOM 775 O O . SER A 1 97 ? -0.070 6.420 14.938 1.00 90.31 97 SER A O 1
ATOM 777 N N . THR A 1 98 ? 2.131 6.813 15.134 1.00 88.25 98 THR A N 1
ATOM 778 C CA . THR A 1 98 ? 2.456 6.553 13.728 1.00 88.25 98 THR A CA 1
ATOM 779 C C . THR A 1 98 ? 3.664 5.641 13.629 1.00 88.25 98 THR A C 1
ATOM 781 O O . THR A 1 98 ? 4.734 5.953 14.148 1.00 88.25 98 THR A O 1
ATOM 784 N N . VAL A 1 99 ? 3.497 4.535 12.913 1.00 86.75 99 VAL A N 1
ATOM 785 C CA . VAL A 1 99 ? 4.526 3.523 12.677 1.00 86.75 99 VAL A CA 1
ATOM 786 C C . VAL A 1 99 ? 4.758 3.339 11.184 1.00 86.75 99 VAL A C 1
ATOM 788 O O . VAL A 1 99 ? 3.906 3.663 10.357 1.00 86.75 99 VAL A O 1
ATOM 791 N N . TRP A 1 100 ? 5.935 2.826 10.847 1.00 85.31 100 TRP A N 1
ATOM 792 C CA . TRP A 1 100 ? 6.325 2.530 9.476 1.00 85.31 100 TRP A CA 1
ATOM 793 C C . TRP A 1 100 ? 6.705 1.061 9.367 1.00 85.31 100 TRP A C 1
ATOM 795 O O . TRP A 1 100 ? 7.429 0.550 10.218 1.00 85.31 100 TRP A O 1
ATOM 805 N N . ALA A 1 101 ? 6.239 0.414 8.309 1.00 83.44 101 ALA A N 1
ATOM 806 C CA . ALA A 1 101 ? 6.619 -0.933 7.921 1.00 83.44 101 ALA A CA 1
ATOM 807 C C . ALA A 1 101 ? 7.172 -0.903 6.494 1.00 83.44 101 ALA A C 1
ATOM 809 O O . ALA A 1 101 ? 6.806 -0.030 5.705 1.00 83.44 101 ALA A O 1
ATOM 810 N N . SER A 1 102 ? 8.048 -1.847 6.161 1.00 84.56 102 SER A N 1
ATOM 811 C CA . SER A 1 102 ? 8.583 -1.983 4.808 1.00 84.56 102 SER A CA 1
ATOM 812 C C . SER A 1 102 ? 8.636 -3.428 4.359 1.00 84.56 102 SER A C 1
ATOM 814 O O . SER A 1 102 ? 8.888 -4.313 5.175 1.00 84.56 102 SER A O 1
ATOM 816 N N . ILE A 1 103 ? 8.493 -3.640 3.056 1.00 81.38 103 ILE A N 1
ATOM 817 C CA . ILE A 1 103 ? 8.723 -4.929 2.405 1.00 81.38 103 ILE A CA 1
ATOM 818 C C . ILE A 1 103 ? 9.816 -4.731 1.362 1.00 81.38 103 ILE A C 1
ATOM 820 O O . ILE A 1 103 ? 9.668 -3.896 0.469 1.00 81.38 103 ILE A O 1
ATOM 824 N N . ASP A 1 104 ? 10.905 -5.491 1.476 1.00 80.50 104 ASP A N 1
ATOM 825 C CA . ASP A 1 104 ? 11.958 -5.520 0.463 1.00 80.50 104 ASP A CA 1
ATOM 826 C C . ASP A 1 104 ? 11.463 -6.256 -0.788 1.00 80.50 104 ASP A C 1
ATOM 828 O O . ASP A 1 104 ? 11.157 -7.448 -0.748 1.00 80.50 104 ASP A O 1
ATOM 832 N N . LEU A 1 105 ? 11.442 -5.560 -1.919 1.00 77.44 105 LEU A N 1
ATOM 833 C CA . LEU A 1 105 ? 11.238 -6.150 -3.234 1.00 77.44 105 LEU A CA 1
ATOM 834 C C . LEU A 1 105 ? 12.590 -6.585 -3.791 1.00 77.44 105 LEU A C 1
ATOM 836 O O . LEU A 1 105 ? 13.134 -5.979 -4.712 1.00 77.44 105 LEU A O 1
ATOM 840 N N . LYS A 1 106 ? 13.174 -7.621 -3.187 1.00 66.88 106 LYS A N 1
ATOM 841 C CA . LYS A 1 106 ? 14.351 -8.258 -3.779 1.00 66.88 106 LYS A CA 1
ATOM 842 C C . LYS A 1 106 ? 13.922 -8.999 -5.038 1.00 66.88 106 LYS A C 1
ATOM 844 O O . LYS A 1 106 ? 12.925 -9.721 -5.030 1.00 66.88 106 LYS A O 1
ATOM 849 N N . GLN A 1 107 ? 14.703 -8.852 -6.102 1.00 60.94 107 GLN A N 1
ATOM 850 C CA . GLN A 1 107 ? 14.578 -9.707 -7.272 1.00 60.94 107 GLN A CA 1
ATOM 851 C C . GLN A 1 107 ? 14.719 -11.170 -6.829 1.00 60.94 107 GLN A C 1
ATOM 853 O O . GLN A 1 107 ? 15.616 -11.504 -6.048 1.00 60.94 107 GLN A O 1
ATOM 858 N N . ARG A 1 108 ? 13.833 -12.051 -7.312 1.00 58.00 108 ARG A N 1
ATOM 859 C CA . ARG A 1 108 ? 14.059 -13.496 -7.205 1.00 58.00 108 ARG A CA 1
ATOM 860 C C . ARG A 1 108 ? 15.377 -13.793 -7.915 1.00 58.00 108 ARG A C 1
ATOM 862 O O . ARG A 1 108 ? 15.449 -13.651 -9.132 1.00 58.00 108 ARG A O 1
ATOM 869 N N . GLN A 1 109 ? 16.402 -14.186 -7.164 1.00 56.25 109 GLN A N 1
ATOM 870 C CA . GLN A 1 109 ? 17.559 -14.833 -7.766 1.00 56.25 109 GLN A CA 1
ATOM 871 C C . GLN A 1 109 ? 17.070 -16.180 -8.298 1.00 56.25 109 GLN A C 1
ATOM 873 O O . GLN A 1 109 ? 16.760 -17.089 -7.530 1.00 56.25 109 GLN A O 1
ATOM 878 N N . LEU A 1 110 ? 16.887 -16.249 -9.615 1.00 56.62 110 LEU A N 1
ATOM 879 C CA . LEU A 1 110 ? 16.808 -17.514 -10.326 1.00 56.62 110 LEU A CA 1
ATOM 880 C C . LEU A 1 110 ? 18.231 -18.061 -10.307 1.00 56.62 110 LEU A C 1
ATOM 882 O O . LEU A 1 110 ? 19.135 -17.454 -10.874 1.00 56.62 110 LEU A O 1
ATOM 886 N N . PHE A 1 111 ? 18.440 -19.134 -9.557 1.00 61.72 111 PHE A N 1
ATOM 887 C CA . PHE A 1 111 ? 19.655 -19.915 -9.695 1.00 61.72 111 PHE A CA 1
ATOM 888 C C . PHE A 1 111 ? 19.462 -20.804 -10.917 1.00 61.72 111 PHE A C 1
ATOM 890 O O . PHE A 1 111 ? 18.444 -21.498 -11.004 1.00 61.72 111 PHE A O 1
ATOM 897 N N . ASP A 1 112 ? 20.418 -20.780 -11.839 1.00 56.66 112 ASP A N 1
ATOM 898 C CA . ASP A 1 112 ? 20.545 -21.867 -12.797 1.00 56.66 112 ASP A CA 1
ATOM 899 C C . ASP A 1 112 ? 20.950 -23.116 -11.999 1.00 56.66 112 ASP A C 1
ATOM 901 O O . ASP A 1 112 ? 21.925 -23.106 -11.245 1.00 56.66 112 ASP A O 1
ATOM 905 N N . LEU A 1 113 ? 20.119 -24.154 -12.074 1.00 51.81 113 LEU A N 1
ATOM 906 C CA . LEU A 1 113 ? 20.434 -25.485 -11.563 1.00 51.81 113 LEU A CA 1
ATOM 907 C C . LEU A 1 113 ? 21.237 -26.198 -12.655 1.00 51.81 113 LEU A C 1
ATOM 909 O O . LEU A 1 113 ? 20.637 -26.667 -13.622 1.00 51.81 113 LEU A O 1
ATOM 913 N N . ASP A 1 114 ? 22.561 -26.223 -12.500 1.00 64.12 114 ASP A N 1
ATOM 914 C CA . ASP A 1 114 ? 23.465 -27.130 -13.230 1.00 64.12 114 ASP A CA 1
ATOM 915 C C . ASP A 1 114 ? 23.356 -28.568 -12.685 1.00 64.12 114 ASP A C 1
ATOM 917 O O . ASP A 1 114 ? 23.266 -28.731 -11.440 1.00 64.12 114 ASP A O 1
#

Foldseek 3Di:
DWKFWWDPDPVCSVVTDRLLVVQQWKAFPPRNVDIQGQDPVSDGDDDDDGDTDTDRPPVVVRQWDQDPVRDIDGDQWTKIKDKDKDWDADPNRIDIDIDMDIDIPDDPPPDDDD

Secondary structure (DSSP, 8-state):
-EEE---SSTTGGGG--BHHHHH-EEEETT-TTS-EEPPTTSS----S---EEE--TTHHHHHEEE-TTS-EEE-S--EEEEEEEEEEEETTEEEEEEEEEEEE----------

Sequence (114 aa):
MNVYELSENRVDVRFALHATEKIGSLIPYGKENEPLYCSADGKFHNVQNTAYSLTVPGIETYLRKTEEDGTQDYRKSCKVWAQVSSTVYLYGEPKTSTVWASIDLKQRQLFDLD